Protein AF-A0A7V9SBV3-F1 (afdb_monomer_lite)

Secondary structure (DSSP, 8-state):
--HHHHHHHHHHHHHHHHHHHHHHHHHHHHHSPP-EEEEESSHHHHHHHHHHHH-GGGGGTEEEEETTS--TT----SEEEEE-TT--SHHHHHHHHHHHHSTT--EEEE-S--TT-HHHHHHHHHHHHHHTGGGHHHHHHH-GGGHHHHHHHH-

Foldseek 3Di:
DPPPPVVVVVVVVVVVVVVVVVVVLLVVLLVDAAAEEFEEQDQVQSVLLQCLQFNPLCPPRYDTYYLPDQPQPVADHQAYEYEDQVPPVSQVVVVVNVCVRYPQHHYHYDYNDGSPPSVVSLVSLLSSCVSRVSNLSNSVVSGVSSVVSSVVSVD

Structure (mmCIF, N/CA/C/O backbone):
data_AF-A0A7V9SBV3-F1
#
_entry.id   AF-A0A7V9SBV3-F1
#
loop_
_atom_site.group_PDB
_atom_site.id
_atom_site.type_symbol
_atom_site.label_atom_id
_atom_site.label_alt_id
_atom_site.label_comp_id
_atom_site.label_asym_id
_atom_site.label_entity_id
_atom_site.label_seq_id
_atom_site.pdbx_PDB_ins_code
_atom_site.Cartn_x
_atom_site.Cartn_y
_atom_site.Cartn_z
_atom_site.occupancy
_atom_site.B_iso_or_equiv
_atom_site.auth_seq_id
_atom_site.auth_comp_id
_atom_site.auth_asym_id
_atom_site.auth_atom_id
_atom_site.pdbx_PDB_model_num
ATOM 1 N N . MET A 1 1 ? -35.525 30.418 34.464 1.00 44.09 1 MET A N 1
ATOM 2 C CA . MET A 1 1 ? -34.256 30.472 33.700 1.00 44.09 1 MET A CA 1
ATOM 3 C C . MET A 1 1 ? -33.417 29.205 33.967 1.00 44.09 1 MET A C 1
ATOM 5 O O . MET A 1 1 ? -32.337 29.313 34.519 1.00 44.09 1 MET A O 1
ATOM 9 N N . VAL A 1 2 ? -33.913 27.992 33.640 1.00 49.97 2 VAL A N 1
ATOM 10 C CA . VAL A 1 2 ? -33.244 26.705 34.013 1.00 49.97 2 VAL A CA 1
ATOM 11 C C . VAL A 1 2 ? -33.195 25.663 32.869 1.00 49.97 2 VAL A C 1
ATOM 13 O O . VAL A 1 2 ? -32.432 24.707 32.929 1.00 49.97 2 VAL A O 1
ATOM 16 N N . GLN A 1 3 ? -33.902 25.862 31.751 1.00 50.84 3 GLN A N 1
ATOM 17 C CA . GLN A 1 3 ? -33.968 24.860 30.666 1.00 50.84 3 GLN A CA 1
ATOM 18 C C . GLN A 1 3 ? -32.735 24.784 29.742 1.00 50.84 3 GLN A C 1
ATOM 20 O O . GLN A 1 3 ? -32.615 23.834 28.977 1.00 50.84 3 GLN A O 1
ATOM 25 N N . ARG A 1 4 ? -31.784 25.729 29.806 1.00 50.81 4 ARG A N 1
ATOM 26 C CA . ARG A 1 4 ? -30.603 25.723 28.914 1.00 50.81 4 ARG A CA 1
ATOM 27 C C . ARG A 1 4 ? -29.451 24.815 29.374 1.00 50.81 4 ARG A C 1
ATOM 29 O O . ARG A 1 4 ? -28.620 24.457 28.550 1.00 50.81 4 ARG A O 1
ATOM 36 N N . LEU A 1 5 ? -29.404 24.407 30.646 1.00 53.41 5 LEU A N 1
ATOM 37 C CA . LEU A 1 5 ? -28.300 23.600 31.198 1.00 53.41 5 LEU A CA 1
ATOM 38 C C . LEU A 1 5 ? -28.455 22.086 30.953 1.00 53.41 5 LEU A C 1
ATOM 40 O O . LEU A 1 5 ? -27.455 21.397 30.768 1.00 53.41 5 LEU A O 1
ATOM 44 N N . GLY A 1 6 ? -29.687 21.567 30.880 1.00 52.22 6 GLY A N 1
ATOM 45 C CA . GLY A 1 6 ? -29.938 20.134 30.652 1.00 52.22 6 GLY A CA 1
ATOM 46 C C . GLY A 1 6 ? -29.612 19.663 29.229 1.00 52.22 6 GLY A C 1
ATOM 47 O O . GLY A 1 6 ? -29.063 18.579 29.047 1.00 52.22 6 GLY A O 1
ATOM 48 N N . ALA A 1 7 ? -29.874 20.503 28.222 1.00 57.75 7 ALA A N 1
ATOM 49 C CA . ALA A 1 7 ? -29.637 20.165 26.815 1.00 57.75 7 ALA A CA 1
ATOM 50 C C . ALA A 1 7 ? -28.140 20.036 26.474 1.00 57.75 7 ALA A C 1
ATOM 52 O O . ALA A 1 7 ? -27.749 19.143 25.727 1.00 57.75 7 ALA A O 1
ATOM 53 N N . VAL A 1 8 ? -27.287 20.881 27.066 1.00 60.75 8 VAL A N 1
ATOM 54 C CA . VAL A 1 8 ? -25.830 20.847 26.841 1.00 60.75 8 VAL A CA 1
ATOM 55 C C . VAL A 1 8 ? -25.201 19.599 27.464 1.00 60.75 8 VAL A C 1
ATOM 57 O O . VAL A 1 8 ? -24.284 19.018 26.886 1.00 60.75 8 VAL A O 1
ATOM 60 N N . ASN A 1 9 ? -25.709 19.156 28.618 1.00 58.72 9 ASN A N 1
ATOM 61 C CA . ASN A 1 9 ? -25.210 17.946 29.266 1.00 58.72 9 ASN A CA 1
ATOM 62 C C . ASN A 1 9 ? -25.652 16.685 28.508 1.00 58.72 9 ASN A C 1
ATOM 64 O O . ASN A 1 9 ? -24.824 15.823 28.241 1.00 58.72 9 ASN A O 1
ATOM 68 N N . ALA A 1 10 ? -26.908 16.628 28.048 1.00 62.47 10 ALA A N 1
ATOM 69 C CA . ALA A 1 10 ? -27.399 15.534 27.208 1.00 62.47 10 ALA A CA 1
ATOM 70 C C . ALA A 1 10 ? -26.648 15.435 25.865 1.00 62.47 10 ALA A C 1
ATOM 72 O O . ALA A 1 10 ? -26.268 14.339 25.458 1.00 62.47 10 ALA A O 1
ATOM 73 N N . MET A 1 11 ? -26.355 16.566 25.209 1.00 59.28 11 MET A N 1
ATOM 74 C CA . MET A 1 11 ? -25.532 16.592 23.991 1.00 59.28 11 MET A CA 1
ATOM 75 C C . MET A 1 11 ? -24.093 16.132 24.244 1.00 59.28 11 MET A C 1
ATOM 77 O O . MET A 1 11 ? -23.529 15.419 23.417 1.00 59.28 11 MET A O 1
ATOM 81 N N . ARG A 1 12 ? -23.494 16.501 25.385 1.00 61.38 12 ARG A N 1
ATOM 82 C CA . ARG A 1 12 ? -22.154 16.036 25.772 1.00 61.38 12 ARG A CA 1
ATOM 83 C C . ARG A 1 12 ? -22.138 14.530 26.029 1.00 61.38 12 ARG A C 1
ATOM 85 O O . ARG A 1 12 ? -21.209 13.867 25.583 1.00 61.38 12 ARG A O 1
ATOM 92 N N . THR A 1 13 ? -23.158 13.995 26.697 1.00 66.06 13 THR A N 1
ATOM 93 C CA . THR A 1 13 ? -23.301 12.553 26.935 1.00 66.06 13 THR A CA 1
ATOM 94 C C . THR A 1 13 ? -23.531 11.797 25.630 1.00 66.06 13 THR A C 1
ATOM 96 O O . THR A 1 13 ? -22.851 10.809 25.394 1.00 66.06 13 THR A O 1
ATOM 99 N N . MET A 1 14 ? -24.395 12.284 24.733 1.00 56.91 14 MET A N 1
ATOM 100 C CA . MET A 1 14 ? -24.574 11.674 23.408 1.00 56.91 14 MET A CA 1
ATOM 101 C C . MET A 1 14 ? -23.287 11.711 22.576 1.00 56.91 14 MET A C 1
ATOM 103 O O . MET A 1 14 ? -22.923 10.702 21.991 1.00 56.91 14 MET A O 1
ATOM 107 N N . MET A 1 15 ? -22.556 12.831 22.559 1.00 54.94 15 MET A N 1
ATOM 108 C CA . MET A 1 15 ? -21.244 12.917 21.900 1.00 54.94 15 MET A CA 1
ATOM 109 C C . MET A 1 15 ? -20.208 11.973 22.521 1.00 54.94 15 MET A C 1
ATOM 111 O O . MET A 1 15 ? -19.387 11.421 21.795 1.00 54.94 15 MET A O 1
ATOM 115 N N . ALA A 1 16 ? -20.225 11.793 23.844 1.00 58.00 16 ALA A N 1
ATOM 116 C CA . ALA A 1 16 ? -19.340 10.859 24.531 1.00 58.00 16 ALA A CA 1
ATOM 117 C C . ALA A 1 16 ? -19.665 9.406 24.160 1.00 58.00 16 ALA A C 1
ATOM 119 O O . ALA A 1 16 ? -18.755 8.681 23.786 1.00 58.00 16 ALA A O 1
ATOM 120 N N . VAL A 1 17 ? -20.948 9.029 24.160 1.00 55.72 17 VAL A N 1
ATOM 121 C CA . VAL A 1 17 ? -21.411 7.695 23.742 1.00 55.72 17 VAL A CA 1
ATOM 122 C C . VAL A 1 17 ? -21.103 7.443 22.263 1.00 55.72 17 VAL A C 1
ATOM 124 O O . VAL A 1 17 ? -20.575 6.393 21.926 1.00 55.72 17 VAL A O 1
ATOM 127 N N . LEU A 1 18 ? -21.346 8.414 21.374 1.00 57.22 18 LEU A N 1
ATOM 128 C CA . LEU A 1 18 ? -20.994 8.298 19.952 1.00 57.22 18 LEU A CA 1
ATOM 129 C C . LEU A 1 18 ? -19.481 8.136 19.744 1.00 57.22 18 LEU A C 1
ATOM 131 O O . LEU A 1 18 ? -19.065 7.357 18.892 1.00 57.22 18 LEU A O 1
ATOM 135 N N . ARG A 1 19 ? -18.653 8.842 20.527 1.00 58.41 19 ARG A N 1
ATOM 136 C CA . ARG A 1 19 ? -17.195 8.648 20.507 1.00 58.41 19 ARG A CA 1
ATOM 137 C C . ARG A 1 19 ? -16.795 7.278 21.039 1.00 58.41 19 ARG A C 1
ATOM 139 O O . ARG A 1 19 ? -15.932 6.651 20.445 1.00 58.41 19 ARG A O 1
ATOM 146 N N . GLU A 1 20 ? -17.391 6.824 22.133 1.00 52.38 20 GLU A N 1
ATOM 147 C CA . GLU A 1 20 ? -17.087 5.533 22.753 1.00 52.38 20 GLU A CA 1
ATOM 148 C C . GLU A 1 20 ? -17.419 4.362 21.821 1.00 52.38 20 GLU A C 1
ATOM 150 O O . GLU A 1 20 ? -16.543 3.539 21.577 1.00 52.38 20 GLU A O 1
ATOM 155 N N . VAL A 1 21 ? -18.601 4.372 21.192 1.00 59.78 21 VAL A N 1
ATOM 156 C CA . VAL A 1 21 ? -18.985 3.383 20.167 1.00 59.78 21 VAL A CA 1
ATOM 157 C C . VAL A 1 21 ? -18.020 3.438 18.977 1.00 59.78 21 VAL A C 1
ATOM 159 O O . VAL A 1 21 ? -17.479 2.413 18.581 1.00 59.78 21 VAL A O 1
ATOM 162 N N . SER A 1 22 ? -17.680 4.638 18.482 1.00 61.44 22 SER A N 1
ATOM 163 C CA . SER A 1 22 ? -16.702 4.768 17.388 1.00 61.44 22 SER A CA 1
ATOM 164 C C . SER A 1 22 ? -15.302 4.254 17.751 1.00 61.44 22 SER A C 1
ATOM 166 O O . SER A 1 22 ? -14.581 3.763 16.890 1.00 61.44 22 SER A O 1
ATOM 168 N N . LEU A 1 23 ? -14.894 4.354 19.022 1.00 67.00 23 LEU A N 1
ATOM 169 C CA . LEU A 1 23 ? -13.602 3.858 19.498 1.00 67.00 23 LEU A CA 1
ATOM 170 C C . LEU A 1 23 ? -13.588 2.335 19.639 1.00 67.00 23 LEU A C 1
ATOM 172 O O . LEU A 1 23 ? -12.532 1.729 19.460 1.00 67.00 23 LEU A O 1
ATOM 176 N N . GLU A 1 24 ? -14.727 1.733 19.973 1.00 71.06 24 GLU A N 1
ATOM 177 C CA . GLU A 1 24 ? -14.896 0.284 20.025 1.00 71.06 24 GLU A CA 1
ATOM 178 C C . GLU A 1 24 ? -14.838 -0.313 18.614 1.00 71.06 24 GLU A C 1
ATOM 180 O O . GLU A 1 24 ? -14.001 -1.182 18.373 1.00 71.06 24 GLU A O 1
ATOM 185 N N . ASP A 1 25 ? -15.560 0.274 17.655 1.00 67.25 25 ASP A N 1
ATOM 186 C CA . ASP A 1 25 ? -15.507 -0.116 16.2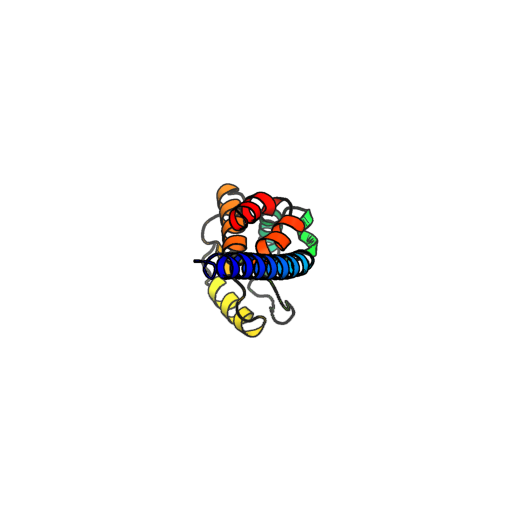38 1.00 67.25 25 ASP A CA 1
ATOM 187 C C . ASP A 1 25 ? -14.083 0.024 15.660 1.00 67.25 25 ASP A C 1
ATOM 189 O O . ASP A 1 25 ? -13.544 -0.897 15.042 1.00 67.25 25 ASP A O 1
ATOM 193 N N . ILE A 1 26 ? -13.406 1.152 15.928 1.00 69.56 26 ILE A N 1
ATOM 194 C CA . ILE A 1 26 ? -12.004 1.363 15.524 1.00 69.56 26 ILE A CA 1
ATOM 195 C C . ILE A 1 26 ? -11.082 0.319 16.169 1.00 69.56 26 ILE A C 1
ATOM 197 O O . ILE A 1 26 ? -10.120 -0.137 15.545 1.00 69.56 26 ILE A O 1
ATOM 201 N N . ARG A 1 27 ? -11.335 -0.062 17.427 1.00 72.81 27 ARG A N 1
ATOM 202 C CA . ARG A 1 27 ? -10.536 -1.066 18.138 1.00 72.81 27 ARG A CA 1
ATOM 203 C C . ARG A 1 27 ? -10.757 -2.464 17.567 1.00 72.81 27 ARG A C 1
ATOM 205 O O . ARG A 1 27 ? -9.790 -3.226 17.512 1.00 72.81 27 ARG A O 1
ATOM 212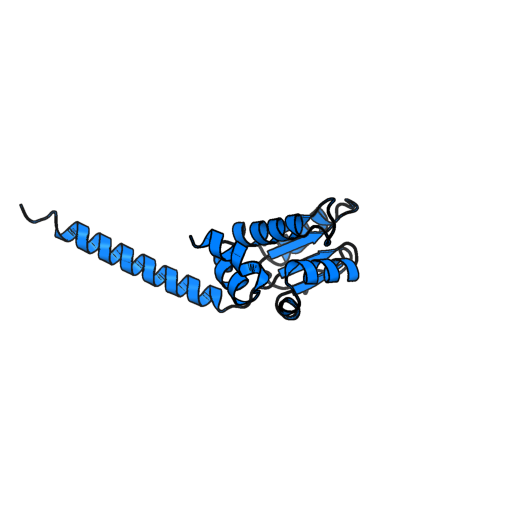 N N . GLU A 1 28 ? -11.975 -2.821 17.182 1.00 79.06 28 GLU A N 1
ATOM 213 C CA . GLU A 1 28 ? -12.269 -4.100 16.531 1.00 79.06 28 GLU A CA 1
ATOM 214 C C . GLU A 1 28 ? -11.584 -4.185 15.165 1.00 79.06 28 GLU A C 1
ATOM 216 O O . GLU A 1 28 ? -10.819 -5.119 14.913 1.00 79.06 28 GLU A O 1
ATOM 221 N N . GLU A 1 29 ? -11.725 -3.153 14.332 1.00 75.00 29 GLU A N 1
ATOM 222 C CA . GLU A 1 29 ? -11.046 -3.070 13.037 1.00 75.00 29 GLU A CA 1
ATOM 223 C C . GLU A 1 29 ? -9.515 -3.133 13.194 1.00 75.00 29 GLU A C 1
ATOM 225 O O . GLU A 1 29 ? -8.838 -3.890 12.491 1.00 75.00 29 GLU A O 1
ATOM 230 N N . ALA A 1 30 ? -8.943 -2.436 14.180 1.00 79.19 30 ALA A N 1
ATOM 231 C CA . ALA A 1 30 ? -7.505 -2.470 14.465 1.00 79.19 30 ALA A CA 1
ATOM 232 C C . ALA A 1 30 ? -6.964 -3.869 14.830 1.00 79.19 30 ALA A C 1
ATOM 234 O O . ALA A 1 30 ? -5.759 -4.129 14.699 1.00 79.19 30 ALA A O 1
ATOM 235 N N . GLN A 1 31 ? -7.818 -4.773 15.318 1.00 83.81 31 GLN A N 1
ATOM 236 C CA . GLN A 1 31 ? -7.414 -6.136 15.665 1.00 83.81 31 GLN A CA 1
ATOM 237 C C . GLN A 1 31 ? -7.280 -7.039 14.440 1.00 83.81 31 GLN A C 1
ATOM 239 O O . GLN A 1 31 ? -6.433 -7.939 14.453 1.00 83.81 31 GLN A O 1
ATOM 244 N N . ILE A 1 32 ? -8.044 -6.768 13.381 1.00 87.00 32 ILE A N 1
ATOM 245 C CA . ILE A 1 32 ? -8.015 -7.540 12.139 1.00 87.00 32 ILE A CA 1
ATOM 246 C C . ILE A 1 32 ? -6.750 -7.194 11.352 1.00 87.00 32 ILE A C 1
ATOM 248 O O . ILE A 1 32 ? -6.575 -6.062 10.898 1.00 87.00 32 ILE A O 1
ATOM 252 N N . THR A 1 33 ? -5.883 -8.187 11.146 1.00 89.88 33 THR A N 1
ATOM 253 C CA . THR A 1 33 ? -4.645 -8.037 10.370 1.00 89.88 33 THR A CA 1
ATOM 254 C C . THR A 1 33 ? -4.943 -7.528 8.956 1.00 89.88 33 THR A C 1
ATOM 256 O O . THR A 1 33 ? -5.720 -8.167 8.242 1.00 89.88 33 THR A O 1
ATOM 259 N N . PRO A 1 34 ? -4.335 -6.408 8.526 1.00 92.06 34 PRO A N 1
ATOM 260 C CA . PRO A 1 34 ? -4.568 -5.875 7.198 1.00 92.06 34 PRO A CA 1
ATOM 261 C C . PRO A 1 34 ? -3.906 -6.743 6.125 1.00 92.06 34 PRO A C 1
ATOM 263 O O . PRO A 1 34 ? -2.822 -7.294 6.332 1.00 92.06 34 PRO A O 1
ATOM 266 N N . ARG A 1 35 ? -4.551 -6.832 4.963 1.00 92.50 35 ARG A N 1
ATOM 267 C CA . ARG A 1 35 ? -4.073 -7.543 3.776 1.00 92.50 35 ARG A CA 1
ATOM 268 C C . ARG A 1 35 ? -3.731 -6.546 2.673 1.00 92.50 35 ARG A C 1
ATOM 270 O O . ARG A 1 35 ? -4.604 -5.855 2.153 1.00 92.50 35 ARG A O 1
ATOM 277 N N . LEU A 1 36 ? -2.461 -6.497 2.297 1.00 93.81 36 LEU A N 1
ATOM 278 C CA . LEU A 1 36 ? -1.902 -5.634 1.267 1.00 93.81 36 LEU A CA 1
ATOM 279 C C . LEU A 1 36 ? -1.565 -6.464 0.027 1.00 93.81 36 LEU A C 1
ATOM 281 O O . LEU A 1 36 ? -0.672 -7.308 0.062 1.00 93.81 36 LEU A O 1
ATOM 285 N N . LEU A 1 37 ? -2.251 -6.219 -1.083 1.00 94.06 37 LEU A N 1
ATOM 286 C CA . LEU A 1 37 ? -1.851 -6.778 -2.369 1.00 94.06 37 LEU A CA 1
ATOM 287 C C . LEU A 1 37 ? -0.723 -5.938 -2.966 1.00 94.06 37 LEU A C 1
ATOM 289 O O . LEU A 1 37 ? -0.829 -4.716 -3.051 1.00 94.06 37 LEU A O 1
ATOM 293 N N . ILE A 1 38 ? 0.330 -6.596 -3.429 1.00 94.56 38 ILE A N 1
ATOM 294 C CA . ILE A 1 38 ? 1.457 -5.956 -4.098 1.00 94.56 38 ILE A CA 1
ATOM 295 C C . ILE A 1 38 ? 1.658 -6.639 -5.434 1.00 94.56 38 ILE A C 1
ATOM 297 O O . ILE A 1 38 ? 1.887 -7.847 -5.500 1.00 94.56 38 ILE A O 1
ATOM 301 N N . VAL A 1 39 ? 1.560 -5.845 -6.492 1.00 93.62 39 VAL A N 1
ATOM 302 C CA . VAL A 1 39 ? 1.698 -6.307 -7.865 1.00 93.62 39 VAL A CA 1
ATOM 303 C C . VAL A 1 39 ? 2.898 -5.629 -8.502 1.00 93.62 39 VAL A C 1
ATOM 305 O O . VAL A 1 39 ? 2.993 -4.405 -8.491 1.00 93.62 39 VAL A O 1
ATOM 308 N N . GLY A 1 40 ? 3.813 -6.419 -9.047 1.00 92.25 40 GLY A N 1
ATOM 309 C CA . GLY A 1 40 ? 4.949 -5.939 -9.837 1.00 92.25 40 GLY A CA 1
ATOM 310 C C . GLY A 1 40 ? 4.983 -6.631 -11.192 1.00 92.25 40 GLY A C 1
ATOM 311 O O . GLY A 1 40 ? 4.342 -7.667 -11.355 1.00 92.25 40 GLY A O 1
ATOM 312 N N . SER A 1 41 ? 5.738 -6.104 -12.160 1.00 89.12 41 SER A N 1
ATOM 313 C CA . SER A 1 41 ? 5.830 -6.713 -13.500 1.00 89.12 41 SER A CA 1
ATOM 314 C C . SER A 1 41 ? 6.307 -8.168 -13.457 1.00 89.12 41 SER A C 1
ATOM 316 O O . SER A 1 41 ? 5.938 -8.959 -14.316 1.00 89.12 41 SER A O 1
ATOM 318 N N . THR A 1 42 ? 7.083 -8.532 -12.433 1.00 90.56 42 THR A N 1
ATOM 319 C CA . THR A 1 42 ? 7.453 -9.914 -12.112 1.00 90.56 42 THR A CA 1
ATOM 320 C C . THR A 1 42 ? 7.228 -10.207 -10.630 1.00 90.56 42 THR A C 1
ATOM 322 O O . THR A 1 42 ? 7.151 -9.293 -9.802 1.00 90.56 42 THR A O 1
ATOM 325 N N . GLN A 1 43 ? 7.197 -11.491 -10.269 1.00 91.94 43 GLN A N 1
ATOM 326 C CA . GLN A 1 43 ? 7.063 -11.920 -8.874 1.00 91.94 43 GLN A CA 1
ATOM 327 C C . GLN A 1 43 ? 8.212 -11.396 -7.995 1.00 91.94 43 GLN A C 1
ATOM 329 O O . GLN A 1 43 ? 7.995 -10.970 -6.862 1.00 91.94 43 GLN A O 1
ATOM 334 N N . GLU A 1 44 ? 9.432 -11.352 -8.535 1.00 92.38 44 GLU A N 1
ATOM 335 C CA . GLU A 1 44 ? 10.597 -10.819 -7.827 1.00 92.38 44 GLU A CA 1
ATOM 336 C C . GLU A 1 44 ? 10.485 -9.307 -7.591 1.00 92.38 44 GLU A C 1
ATOM 338 O O . GLU A 1 44 ? 10.805 -8.819 -6.507 1.00 92.38 44 GLU A O 1
ATOM 343 N N . GLN A 1 45 ? 9.969 -8.551 -8.565 1.00 91.25 45 GLN A N 1
ATOM 344 C CA . GLN A 1 45 ? 9.697 -7.127 -8.376 1.00 91.25 45 GLN A CA 1
ATOM 345 C C . GLN A 1 45 ? 8.615 -6.890 -7.319 1.00 91.25 45 GLN A C 1
ATOM 347 O O . GLN A 1 45 ? 8.791 -6.028 -6.456 1.00 91.25 45 GLN A O 1
ATOM 352 N N . ALA A 1 46 ? 7.533 -7.675 -7.343 1.00 93.56 46 ALA A N 1
ATOM 353 C CA . ALA A 1 46 ? 6.490 -7.615 -6.322 1.00 93.56 46 ALA A CA 1
ATOM 354 C C . ALA A 1 46 ? 7.065 -7.890 -4.924 1.00 93.56 46 ALA A C 1
ATOM 356 O O . ALA A 1 46 ? 6.776 -7.155 -3.982 1.00 93.56 46 ALA A O 1
ATOM 357 N N . ARG A 1 47 ? 7.946 -8.891 -4.798 1.00 93.94 47 ARG A N 1
ATOM 358 C CA . ARG A 1 47 ? 8.633 -9.234 -3.545 1.00 93.94 47 ARG A CA 1
ATOM 359 C C . ARG A 1 47 ? 9.543 -8.117 -3.049 1.00 93.94 47 ARG A C 1
ATOM 361 O O . ARG A 1 47 ? 9.473 -7.764 -1.875 1.00 93.94 47 ARG A O 1
ATOM 368 N N . ARG A 1 48 ? 10.369 -7.537 -3.925 1.00 93.00 48 ARG A N 1
ATOM 369 C CA . ARG A 1 48 ? 11.249 -6.410 -3.573 1.00 93.00 48 ARG A CA 1
ATOM 370 C C . ARG A 1 48 ? 10.456 -5.192 -3.120 1.00 93.00 48 ARG A C 1
ATOM 372 O O . ARG A 1 48 ? 10.809 -4.587 -2.112 1.00 93.00 48 ARG A O 1
ATOM 379 N N . LEU A 1 49 ? 9.376 -4.858 -3.828 1.00 93.19 49 LEU A N 1
ATOM 380 C CA . LEU A 1 49 ? 8.493 -3.775 -3.412 1.00 93.19 49 LEU A CA 1
ATOM 381 C C . LEU A 1 49 ? 7.804 -4.096 -2.084 1.00 93.19 49 LEU A C 1
ATOM 383 O O . LEU A 1 49 ? 7.708 -3.219 -1.232 1.00 93.19 49 LEU A O 1
ATOM 387 N N . GLY A 1 50 ? 7.356 -5.337 -1.893 1.00 94.19 50 GLY A N 1
ATOM 388 C CA . GLY A 1 50 ? 6.763 -5.781 -0.639 1.00 94.19 50 GLY A CA 1
ATOM 389 C C . GLY A 1 50 ? 7.688 -5.581 0.536 1.00 94.19 50 GLY A C 1
ATOM 390 O O . GLY A 1 50 ? 7.336 -4.852 1.456 1.00 94.19 50 GLY A O 1
ATOM 391 N N . LEU A 1 51 ? 8.907 -6.103 0.443 1.00 94.56 51 LEU A N 1
ATOM 392 C CA . LEU A 1 51 ? 9.913 -5.919 1.478 1.00 94.56 51 LEU A CA 1
ATOM 393 C C . LEU A 1 51 ? 10.195 -4.433 1.748 1.00 94.56 51 LEU A C 1
ATOM 395 O O . LEU A 1 51 ? 10.215 -4.011 2.902 1.00 94.56 51 LEU A O 1
ATOM 399 N N . ALA A 1 52 ? 10.348 -3.624 0.696 1.00 93.94 52 ALA A N 1
ATOM 400 C CA . ALA A 1 52 ? 10.570 -2.189 0.844 1.00 93.94 52 ALA A CA 1
ATOM 401 C C . ALA A 1 52 ? 9.389 -1.490 1.540 1.00 93.94 52 ALA A C 1
ATOM 403 O O . ALA A 1 52 ? 9.594 -0.638 2.403 1.00 93.94 52 ALA A O 1
ATOM 404 N N . LEU A 1 53 ? 8.145 -1.850 1.215 1.00 93.81 53 LEU A N 1
ATOM 405 C CA . LEU A 1 53 ? 6.955 -1.235 1.801 1.00 93.81 53 LEU A CA 1
ATOM 406 C C . LEU A 1 53 ? 6.696 -1.685 3.232 1.00 93.81 53 LEU A C 1
ATOM 408 O O . LEU A 1 53 ? 6.338 -0.848 4.057 1.00 93.81 53 LEU A O 1
ATOM 412 N N . THR A 1 54 ? 6.843 -2.970 3.531 1.00 94.69 54 THR A N 1
ATOM 413 C CA . THR A 1 54 ? 6.344 -3.549 4.782 1.00 94.69 54 THR A CA 1
ATOM 414 C C . THR A 1 54 ? 7.426 -3.920 5.781 1.00 94.69 54 THR A C 1
ATOM 416 O O . THR A 1 54 ? 7.090 -4.148 6.939 1.00 94.69 54 THR A O 1
ATOM 419 N N . GLY A 1 55 ? 8.692 -3.963 5.363 1.00 91.75 55 GLY A N 1
ATOM 420 C CA . GLY A 1 55 ? 9.751 -4.590 6.148 1.00 91.75 55 GLY A CA 1
ATOM 421 C C . GLY A 1 55 ? 9.599 -6.112 6.197 1.00 91.75 55 GLY A C 1
ATOM 422 O O . GLY A 1 55 ? 8.719 -6.686 5.540 1.00 91.75 55 GLY A O 1
ATOM 423 N N . ASP A 1 56 ? 10.456 -6.756 6.988 1.00 89.00 56 ASP A N 1
ATOM 424 C CA . ASP A 1 56 ? 10.487 -8.214 7.163 1.00 89.00 56 ASP A CA 1
ATOM 425 C C . ASP A 1 56 ? 9.202 -8.748 7.821 1.00 89.00 56 ASP A C 1
ATOM 427 O O . ASP A 1 56 ? 8.781 -9.881 7.582 1.00 89.00 56 ASP A O 1
ATOM 431 N N . GLU A 1 57 ? 8.521 -7.913 8.606 1.00 86.25 57 GLU A N 1
ATOM 432 C CA . GLU A 1 57 ? 7.297 -8.264 9.326 1.00 86.25 57 GLU A CA 1
ATOM 433 C C . GLU A 1 57 ? 6.069 -8.406 8.409 1.00 86.25 57 GLU A C 1
ATOM 435 O O . GLU A 1 57 ? 5.035 -8.937 8.820 1.00 86.25 57 GLU A O 1
ATOM 440 N N . GLY A 1 58 ? 6.158 -7.961 7.152 1.00 86.12 58 GLY A N 1
ATOM 441 C CA . GLY A 1 58 ? 5.028 -7.969 6.223 1.00 86.12 58 GLY A CA 1
ATOM 442 C C . GLY A 1 58 ? 4.720 -9.291 5.535 1.00 86.12 58 GLY A C 1
ATOM 443 O O . GLY A 1 58 ? 3.760 -9.358 4.766 1.00 86.12 58 GLY A O 1
ATOM 444 N N . ALA A 1 59 ? 5.474 -10.357 5.802 1.00 83.00 59 ALA A N 1
ATOM 445 C CA . ALA A 1 59 ? 5.275 -11.650 5.142 1.00 83.00 59 ALA A CA 1
ATOM 446 C C . ALA A 1 59 ? 3.844 -12.206 5.298 1.00 83.00 59 ALA A C 1
ATOM 448 O O . ALA A 1 59 ? 3.335 -12.872 4.401 1.00 83.00 59 ALA A O 1
ATOM 449 N N . HIS A 1 60 ? 3.173 -11.908 6.415 1.00 84.31 60 HIS A N 1
ATOM 450 C CA . HIS A 1 60 ? 1.810 -12.381 6.697 1.00 84.31 60 HIS A CA 1
ATOM 451 C C . HIS A 1 60 ? 0.710 -11.372 6.355 1.00 84.31 60 HIS A C 1
ATOM 453 O O . HIS A 1 60 ? -0.470 -11.718 6.380 1.00 84.31 60 HIS A O 1
ATOM 459 N N . THR A 1 61 ? 1.080 -10.130 6.048 1.00 89.50 61 THR A N 1
ATOM 460 C CA . THR A 1 61 ? 0.137 -9.071 5.669 1.00 89.50 61 THR A CA 1
ATOM 461 C C . THR A 1 61 ? 0.114 -8.854 4.164 1.00 89.50 61 THR A C 1
ATOM 463 O O . THR A 1 61 ? -0.817 -8.239 3.657 1.00 89.50 61 THR A O 1
ATOM 466 N N . THR A 1 62 ? 1.105 -9.362 3.429 1.00 93.06 62 THR A N 1
ATOM 467 C CA . THR A 1 62 ? 1.240 -9.133 1.991 1.00 93.06 62 THR A CA 1
ATOM 468 C C . THR A 1 62 ? 0.781 -10.324 1.159 1.00 93.06 62 THR A C 1
ATOM 470 O O . THR A 1 62 ? 1.033 -11.486 1.470 1.00 93.06 62 THR A O 1
ATOM 473 N N . VAL A 1 63 ? 0.107 -10.024 0.054 1.00 93.44 63 VAL A N 1
ATOM 474 C CA . VAL A 1 63 ? -0.130 -10.955 -1.048 1.00 93.44 63 VAL A CA 1
ATOM 475 C C . VAL A 1 63 ? 0.678 -10.434 -2.223 1.00 93.44 63 VAL A C 1
ATOM 477 O O . VAL A 1 63 ? 0.458 -9.313 -2.670 1.00 93.44 63 VAL A O 1
ATOM 480 N N . LEU A 1 64 ? 1.630 -11.223 -2.710 1.00 94.19 64 LEU A N 1
ATOM 481 C CA . LEU A 1 64 ? 2.508 -10.831 -3.811 1.00 94.19 64 LEU A CA 1
ATOM 482 C C . LEU A 1 64 ? 2.014 -11.458 -5.113 1.00 94.19 64 LEU A C 1
ATOM 484 O O . LEU A 1 64 ? 1.709 -12.655 -5.130 1.00 94.19 64 LEU A O 1
ATOM 488 N N . ARG A 1 65 ? 1.936 -10.670 -6.185 1.00 93.62 65 ARG A N 1
ATOM 489 C CA . ARG A 1 65 ? 1.572 -11.152 -7.522 1.00 93.62 65 ARG A CA 1
ATOM 490 C C . ARG A 1 65 ? 2.400 -10.499 -8.622 1.00 93.62 65 ARG A C 1
ATOM 492 O O . ARG A 1 65 ? 2.761 -9.328 -8.521 1.00 93.62 65 ARG A O 1
ATOM 499 N N . ALA A 1 66 ? 2.664 -11.244 -9.683 1.00 91.62 66 ALA A N 1
ATOM 500 C CA . ALA A 1 66 ? 3.069 -10.672 -10.958 1.00 91.62 66 ALA A CA 1
ATOM 501 C C . ALA A 1 66 ? 1.839 -10.165 -11.739 1.00 91.62 66 ALA A C 1
ATOM 503 O O . ALA A 1 66 ? 0.706 -10.567 -11.471 1.00 91.62 66 ALA A O 1
ATOM 504 N N . VAL A 1 67 ? 2.038 -9.257 -12.698 1.00 88.75 67 VAL A N 1
ATOM 505 C CA . VAL A 1 67 ? 0.938 -8.648 -13.482 1.00 88.75 67 VAL A CA 1
ATOM 506 C C . VAL A 1 67 ? 0.198 -9.632 -14.395 1.00 88.75 67 VAL A C 1
ATOM 508 O O . VAL A 1 67 ? -0.880 -9.311 -14.895 1.00 88.75 67 VAL A O 1
ATOM 511 N N . ASP A 1 68 ? 0.807 -10.777 -14.682 1.00 85.88 68 ASP A N 1
ATOM 512 C CA . ASP A 1 68 ? 0.315 -11.844 -15.552 1.00 85.88 68 ASP A CA 1
ATOM 513 C C . ASP A 1 68 ? -0.304 -13.021 -14.779 1.00 85.88 68 ASP A C 1
ATOM 515 O O . ASP A 1 68 ? -0.906 -13.905 -15.389 1.00 85.88 68 ASP A O 1
ATOM 519 N N . GLU A 1 69 ? -0.217 -13.021 -13.448 1.00 87.69 69 GLU A N 1
ATOM 520 C CA . GLU A 1 69 ? -0.852 -14.028 -12.600 1.00 87.69 69 GLU A CA 1
ATOM 521 C C . GLU A 1 69 ? -2.360 -13.771 -12.425 1.00 87.69 69 GLU A C 1
ATOM 523 O O . GLU A 1 69 ? -2.843 -12.641 -12.498 1.00 87.69 69 GLU A O 1
ATOM 528 N N . SER A 1 70 ? -3.124 -14.835 -12.145 1.00 84.50 70 SER A N 1
ATOM 529 C CA . SER A 1 70 ? -4.547 -14.699 -11.800 1.00 84.50 70 SER A CA 1
ATOM 530 C C . SER A 1 70 ? -4.730 -14.023 -10.432 1.00 84.50 70 SER A C 1
ATOM 532 O O . SER A 1 70 ? -4.037 -14.324 -9.451 1.00 84.50 70 SER A O 1
ATOM 534 N N . PHE A 1 71 ? -5.734 -13.144 -10.365 1.00 83.38 71 PHE A N 1
ATOM 535 C CA . PHE A 1 71 ? -6.143 -12.426 -9.156 1.00 83.38 71 PHE A CA 1
ATOM 536 C C . PHE A 1 71 ? -7.388 -13.024 -8.481 1.00 83.38 71 PHE A C 1
ATOM 538 O O . PHE A 1 71 ? -7.776 -12.561 -7.408 1.00 83.38 71 PHE A O 1
ATOM 545 N N . ASP A 1 72 ? -7.981 -14.079 -9.045 1.00 77.75 72 ASP A N 1
ATOM 546 C CA . ASP A 1 72 ? -9.262 -14.636 -8.580 1.00 77.75 72 ASP A CA 1
ATOM 547 C C . ASP A 1 72 ? -9.172 -15.191 -7.146 1.00 77.75 72 ASP A C 1
ATOM 549 O O . ASP A 1 72 ? -10.127 -15.135 -6.374 1.00 77.75 72 ASP A O 1
ATOM 553 N N . ALA A 1 73 ? -7.989 -15.675 -6.752 1.00 74.56 73 ALA A N 1
ATOM 554 C CA . ALA A 1 73 ? -7.725 -16.252 -5.432 1.00 74.56 73 ALA A CA 1
ATOM 555 C C . ALA A 1 73 ? -7.178 -15.250 -4.393 1.00 74.56 73 ALA A C 1
ATOM 557 O O . ALA A 1 73 ? -6.777 -15.652 -3.300 1.00 74.56 73 ALA A O 1
ATOM 558 N N . VAL A 1 74 ? -7.107 -13.950 -4.703 1.00 79.75 74 VAL A N 1
ATOM 559 C CA . VAL A 1 74 ? -6.543 -12.948 -3.774 1.00 79.75 74 VAL A CA 1
ATOM 560 C C . VAL A 1 74 ? -7.454 -12.738 -2.551 1.00 79.75 74 VAL A C 1
ATOM 562 O O . VAL A 1 74 ? -6.970 -12.504 -1.435 1.00 79.75 74 VAL A O 1
ATOM 565 N N . GLY A 1 75 ? -8.767 -12.909 -2.727 1.00 81.44 75 GLY A N 1
ATOM 566 C CA . GLY A 1 75 ? -9.774 -12.637 -1.701 1.00 81.44 75 GLY A CA 1
ATOM 567 C C . GLY A 1 75 ? -9.844 -11.149 -1.335 1.00 81.44 75 GLY A C 1
ATOM 568 O O . GLY A 1 75 ? -9.323 -10.293 -2.049 1.00 81.44 75 GLY A O 1
ATOM 569 N N . LYS A 1 76 ? -10.469 -10.832 -0.195 1.00 84.75 76 LYS A N 1
ATOM 570 C CA . LYS A 1 76 ? -10.592 -9.446 0.286 1.00 84.75 76 LYS A CA 1
ATOM 571 C C . LYS A 1 76 ? -9.225 -8.884 0.683 1.00 84.75 76 LYS A C 1
ATOM 573 O O . LYS A 1 76 ? -8.506 -9.513 1.464 1.00 84.75 76 LYS A O 1
ATOM 578 N N . VAL A 1 77 ? -8.894 -7.702 0.175 1.00 90.12 77 VAL A N 1
ATOM 579 C CA . VAL A 1 77 ? -7.682 -6.950 0.527 1.00 90.12 77 VAL A CA 1
ATOM 580 C C . VAL A 1 77 ? -8.056 -5.540 0.963 1.00 90.12 77 VAL A C 1
ATOM 582 O O . VAL A 1 77 ? -9.057 -4.995 0.505 1.00 90.12 77 VAL A O 1
ATOM 585 N N . ASP A 1 78 ? -7.258 -4.961 1.852 1.00 90.56 78 ASP A N 1
ATOM 586 C CA . ASP A 1 78 ? -7.469 -3.613 2.386 1.00 90.56 78 ASP A CA 1
ATOM 587 C C . ASP A 1 78 ? -6.815 -2.545 1.505 1.00 90.56 78 ASP A C 1
ATOM 589 O O . ASP A 1 78 ? -7.236 -1.396 1.481 1.00 90.56 78 ASP A O 1
ATOM 593 N N . ALA A 1 79 ? -5.768 -2.903 0.764 1.00 92.31 79 ALA A N 1
ATOM 594 C CA . ALA A 1 79 ? -5.114 -2.008 -0.179 1.00 92.31 79 ALA A CA 1
ATOM 595 C C . ALA A 1 79 ? -4.399 -2.800 -1.273 1.00 92.31 79 ALA A C 1
ATOM 597 O O 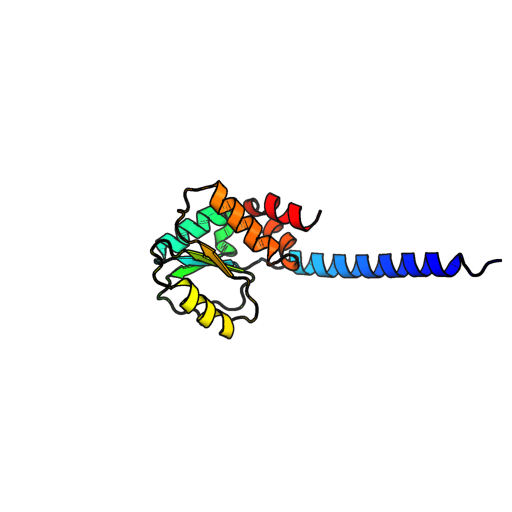. ALA A 1 79 ? -3.991 -3.945 -1.061 1.00 92.31 79 ALA A O 1
ATOM 598 N N . ALA A 1 80 ? -4.207 -2.164 -2.426 1.00 92.81 80 ALA A N 1
ATOM 599 C CA . ALA A 1 80 ? -3.402 -2.691 -3.515 1.00 92.81 80 ALA A CA 1
ATOM 600 C C . ALA A 1 80 ? -2.346 -1.672 -3.949 1.00 92.81 80 ALA A C 1
ATOM 602 O O . ALA A 1 80 ? -2.647 -0.495 -4.156 1.00 92.81 80 ALA A O 1
ATOM 603 N N . VAL A 1 81 ? -1.112 -2.132 -4.132 1.00 93.56 81 VAL A N 1
ATOM 604 C CA . VAL A 1 81 ? -0.019 -1.342 -4.699 1.00 93.56 81 VAL A CA 1
ATOM 605 C C . VAL A 1 81 ? 0.433 -1.993 -5.987 1.00 93.56 81 VAL A C 1
ATOM 607 O O . VAL A 1 81 ? 0.712 -3.189 -6.013 1.00 93.56 81 VAL A O 1
ATOM 610 N N . ILE A 1 82 ? 0.507 -1.206 -7.053 1.00 91.75 82 ILE A N 1
ATOM 611 C CA . ILE A 1 82 ? 0.939 -1.681 -8.362 1.00 91.75 82 ILE A CA 1
ATOM 612 C C . ILE A 1 82 ? 2.184 -0.919 -8.763 1.00 91.75 82 ILE A C 1
ATOM 614 O O . ILE A 1 82 ? 2.166 0.309 -8.841 1.00 91.75 82 ILE A O 1
ATOM 618 N N . TRP A 1 83 ? 3.242 -1.660 -9.046 1.00 90.94 83 TRP A N 1
ATOM 619 C CA . TRP A 1 83 ? 4.487 -1.139 -9.569 1.00 90.94 83 TRP A CA 1
ATOM 620 C C . TRP A 1 83 ? 4.622 -1.502 -11.035 1.00 90.94 83 TRP A C 1
ATOM 622 O O . TRP A 1 83 ? 4.766 -2.671 -11.383 1.00 90.94 83 TRP A O 1
ATOM 632 N N . ASP A 1 84 ? 4.562 -0.478 -11.880 1.00 85.06 84 ASP A N 1
ATOM 633 C CA . ASP A 1 84 ? 4.690 -0.604 -13.331 1.00 85.06 84 ASP A CA 1
ATOM 634 C C . ASP A 1 84 ? 5.747 0.401 -13.820 1.00 85.06 84 ASP A C 1
ATOM 636 O O . ASP A 1 84 ? 5.414 1.421 -14.432 1.00 85.06 84 ASP A O 1
ATOM 640 N N . PRO A 1 85 ? 7.036 0.183 -13.488 1.00 80.94 85 PRO A N 1
ATOM 641 C CA . PRO A 1 85 ? 8.101 1.132 -13.817 1.00 80.94 85 PRO A CA 1
ATOM 642 C C . PRO A 1 85 ? 8.273 1.310 -15.332 1.00 80.94 85 PRO A C 1
ATOM 644 O O . PRO A 1 85 ? 8.667 2.383 -15.782 1.00 80.94 85 PRO A O 1
ATOM 647 N N . GLU A 1 86 ? 7.929 0.285 -16.110 1.00 82.25 86 GLU A N 1
ATOM 648 C CA . GLU A 1 86 ? 8.006 0.261 -17.574 1.00 82.25 86 GLU A CA 1
ATOM 649 C C . GLU A 1 86 ? 6.759 0.843 -18.258 1.00 82.25 86 GLU A C 1
ATOM 651 O O . GLU A 1 86 ? 6.735 0.970 -19.480 1.00 82.25 86 GLU A O 1
ATOM 656 N N . ARG A 1 87 ? 5.734 1.240 -17.487 1.00 79.62 87 ARG A N 1
ATOM 657 C CA . ARG A 1 87 ? 4.466 1.799 -17.993 1.00 79.62 87 ARG A CA 1
ATOM 658 C C . ARG A 1 87 ? 3.787 0.896 -19.025 1.00 79.62 87 ARG A C 1
ATOM 660 O O . ARG A 1 87 ? 3.260 1.356 -20.036 1.00 79.62 87 ARG A O 1
ATOM 667 N N . THR A 1 88 ? 3.769 -0.398 -18.744 1.00 80.56 88 THR A N 1
ATOM 668 C CA . THR A 1 88 ? 3.143 -1.425 -19.588 1.00 80.56 88 THR A CA 1
ATOM 669 C C . THR A 1 88 ? 1.612 -1.352 -19.597 1.00 80.56 88 THR A C 1
ATOM 671 O O . THR A 1 88 ? 0.958 -2.051 -20.371 1.00 80.56 88 THR A O 1
ATOM 674 N N . GLY A 1 89 ? 1.015 -0.531 -18.727 1.00 78.75 89 GLY A N 1
ATOM 675 C CA . GLY A 1 89 ? -0.434 -0.441 -18.550 1.00 78.75 89 GLY A CA 1
ATOM 676 C C . GLY A 1 89 ? -0.980 -1.511 -17.602 1.00 78.75 89 GLY A C 1
ATOM 677 O O . GLY A 1 89 ? -2.197 -1.699 -17.505 1.00 78.75 89 GLY A O 1
ATOM 678 N N . ALA A 1 90 ? -0.104 -2.200 -16.865 1.00 79.00 90 ALA A N 1
ATOM 679 C CA . ALA A 1 90 ? -0.487 -3.200 -15.873 1.00 79.00 90 ALA A CA 1
ATOM 680 C C . ALA A 1 90 ? -1.404 -2.620 -14.787 1.00 79.00 90 ALA A C 1
ATOM 682 O O . ALA A 1 90 ? -2.343 -3.281 -14.343 1.00 79.00 90 ALA A O 1
ATOM 683 N N . GLY A 1 91 ? -1.199 -1.346 -14.433 1.00 79.50 91 GLY A N 1
ATOM 684 C CA . GLY A 1 91 ? -2.033 -0.614 -13.481 1.00 79.50 91 GLY A CA 1
ATOM 685 C C . GLY A 1 91 ? -3.532 -0.641 -13.798 1.00 79.50 91 GLY A C 1
ATOM 686 O O . GLY A 1 91 ? -4.351 -0.690 -12.877 1.00 79.50 91 GLY A O 1
ATOM 687 N N . THR A 1 92 ? -3.902 -0.598 -15.079 1.00 81.38 92 THR A N 1
ATOM 688 C CA . THR A 1 92 ? -5.306 -0.616 -15.518 1.00 81.38 92 THR A CA 1
ATOM 689 C C . THR A 1 92 ? -5.878 -2.027 -15.478 1.00 81.38 92 THR A C 1
ATOM 691 O O . THR A 1 92 ? -6.937 -2.220 -14.891 1.00 81.38 92 THR A O 1
ATOM 694 N N . ARG A 1 93 ? -5.140 -3.019 -15.992 1.00 80.44 93 ARG A N 1
ATOM 695 C CA . ARG A 1 93 ? -5.570 -4.430 -15.992 1.00 80.44 93 ARG A CA 1
ATOM 696 C C . ARG A 1 93 ? -5.827 -4.957 -14.581 1.00 80.44 93 ARG A C 1
ATOM 698 O O . ARG A 1 93 ? -6.862 -5.557 -14.316 1.00 80.44 93 ARG A O 1
ATOM 705 N N . VAL A 1 94 ? -4.910 -4.679 -13.655 1.00 83.94 94 VAL A N 1
ATOM 706 C CA . VAL A 1 94 ? -5.046 -5.102 -12.254 1.00 83.94 94 VAL A CA 1
ATOM 707 C C . VAL A 1 94 ? -6.207 -4.374 -11.574 1.00 83.94 94 VAL A C 1
ATOM 709 O O . VAL A 1 94 ? -6.963 -4.991 -10.830 1.00 83.94 94 VAL A O 1
ATOM 712 N N . ALA A 1 95 ? -6.394 -3.077 -11.842 1.00 82.00 95 ALA A N 1
ATOM 713 C CA . ALA A 1 95 ? -7.524 -2.328 -11.289 1.00 82.00 95 ALA A CA 1
ATOM 714 C C . ALA A 1 95 ? -8.877 -2.910 -11.733 1.00 82.00 95 ALA A C 1
ATOM 716 O O . ALA A 1 95 ? -9.797 -3.009 -10.922 1.00 82.00 95 ALA A O 1
ATOM 717 N N . GLU A 1 96 ? -8.992 -3.317 -12.999 1.00 81.56 96 GLU A N 1
ATOM 718 C CA . GLU A 1 96 ? -10.192 -3.978 -13.515 1.00 81.56 96 GLU A CA 1
ATOM 719 C C . GLU A 1 96 ? -10.416 -5.342 -12.861 1.00 81.56 96 GLU A C 1
ATOM 721 O O . GLU A 1 96 ? -11.526 -5.609 -12.405 1.00 81.56 96 GLU A O 1
ATOM 726 N N . ALA A 1 97 ? -9.372 -6.165 -12.730 1.00 80.06 97 ALA A N 1
ATOM 727 C CA . ALA A 1 97 ? -9.469 -7.468 -12.071 1.00 80.06 97 ALA A CA 1
ATOM 728 C C . ALA A 1 97 ? -9.915 -7.343 -10.600 1.00 80.06 97 ALA A C 1
ATOM 730 O O . ALA A 1 97 ? -10.807 -8.058 -10.142 1.00 80.06 97 ALA A O 1
ATOM 731 N N . LEU A 1 98 ? -9.355 -6.378 -9.863 1.00 80.44 98 LEU A N 1
ATOM 732 C CA . LEU A 1 98 ? -9.688 -6.165 -8.452 1.00 80.44 98 LEU A CA 1
ATOM 733 C C . LEU A 1 98 ? -11.094 -5.620 -8.232 1.00 80.44 98 LEU A C 1
ATOM 735 O O . LEU A 1 98 ? -11.688 -5.904 -7.193 1.00 80.44 98 LEU A O 1
ATOM 739 N N . ARG A 1 99 ? -11.655 -4.892 -9.204 1.00 76.69 99 ARG A N 1
ATOM 740 C CA . ARG A 1 99 ? -13.025 -4.371 -9.116 1.00 76.69 99 ARG A CA 1
ATOM 741 C C . ARG A 1 99 ? -14.053 -5.483 -8.886 1.00 76.69 99 ARG A C 1
ATOM 743 O O . ARG A 1 99 ? -15.051 -5.238 -8.212 1.00 76.69 99 ARG A O 1
ATOM 750 N N . PHE A 1 100 ? -13.812 -6.675 -9.432 1.00 69.50 100 PHE A N 1
ATOM 751 C CA . PHE A 1 100 ? -14.694 -7.834 -9.277 1.00 69.50 100 PHE A CA 1
ATOM 752 C C . PHE A 1 100 ? -14.394 -8.649 -8.014 1.00 69.50 100 PHE A C 1
ATOM 754 O O . PHE A 1 100 ? -15.315 -9.209 -7.425 1.00 69.50 100 PHE A O 1
ATOM 761 N N . ALA A 1 101 ? -13.131 -8.693 -7.580 1.00 66.44 101 ALA A N 1
ATOM 762 C CA . ALA A 1 101 ? -12.707 -9.476 -6.420 1.00 66.44 101 ALA A CA 1
ATOM 763 C C . ALA A 1 101 ? -12.997 -8.785 -5.075 1.00 66.44 101 ALA A C 1
ATOM 765 O O . ALA A 1 101 ? -13.255 -9.458 -4.077 1.00 66.44 101 ALA A O 1
ATOM 766 N N . SER A 1 102 ? -12.945 -7.450 -5.026 1.00 63.56 102 SER A N 1
ATOM 767 C CA . SER A 1 102 ? -13.212 -6.681 -3.810 1.00 63.56 102 SER A CA 1
ATOM 768 C C . SER A 1 102 ? -13.659 -5.255 -4.166 1.00 63.56 102 SER A C 1
ATOM 770 O O . SER A 1 102 ? -12.849 -4.457 -4.647 1.00 63.56 102 SER A O 1
ATOM 772 N N . PRO A 1 103 ? -14.935 -4.888 -3.948 1.00 61.69 103 PRO A N 1
ATOM 773 C CA . PRO A 1 103 ? -15.384 -3.529 -4.211 1.00 61.69 103 PRO A CA 1
ATOM 774 C C . PRO A 1 103 ? -14.634 -2.539 -3.302 1.00 61.69 103 PRO A C 1
ATOM 776 O O . PRO A 1 103 ? -14.513 -2.760 -2.103 1.00 61.69 103 PRO A O 1
ATOM 779 N N . GLN A 1 104 ? -14.141 -1.444 -3.894 1.00 70.69 104 GLN A N 1
ATOM 780 C CA . GLN A 1 104 ? -13.515 -0.293 -3.217 1.00 70.69 104 GLN A CA 1
ATOM 781 C C . GLN A 1 104 ? -12.123 -0.500 -2.592 1.00 70.69 104 GLN A C 1
ATOM 783 O O . GLN A 1 104 ? -11.776 0.213 -1.659 1.00 70.69 104 GLN A O 1
ATOM 788 N N . VAL A 1 105 ? -11.277 -1.388 -3.123 1.00 81.25 105 VAL A N 1
ATOM 789 C CA . VAL A 1 105 ? -9.868 -1.465 -2.681 1.00 81.25 105 VAL A CA 1
ATOM 790 C C . VAL A 1 105 ? -9.103 -0.211 -3.113 1.00 81.25 105 VAL A C 1
ATOM 792 O O . VAL A 1 105 ? -8.992 0.043 -4.320 1.00 81.25 105 VAL A O 1
ATOM 795 N N . PRO A 1 106 ? -8.505 0.561 -2.189 1.00 85.94 106 PRO A N 1
ATOM 796 C CA . PRO A 1 106 ? -7.654 1.667 -2.580 1.00 85.94 106 PRO A CA 1
ATOM 797 C C . PRO A 1 106 ? -6.411 1.179 -3.303 1.00 85.94 106 PRO A C 1
ATOM 799 O O . PRO A 1 106 ? -5.641 0.358 -2.802 1.00 85.94 106 PRO A O 1
ATOM 802 N N . LEU A 1 107 ? -6.229 1.723 -4.500 1.00 87.38 107 LEU A N 1
ATOM 803 C CA . LEU A 1 107 ? -5.185 1.324 -5.422 1.00 87.38 107 LEU A CA 1
ATOM 804 C C . LEU A 1 107 ? -4.156 2.445 -5.549 1.00 87.38 107 LEU A C 1
ATOM 806 O O . LEU A 1 107 ? -4.486 3.564 -5.951 1.00 87.38 107 LEU A O 1
ATOM 810 N N . VAL A 1 108 ? -2.908 2.148 -5.200 1.00 88.44 108 VAL A N 1
ATOM 811 C CA . VAL A 1 108 ? -1.768 3.062 -5.320 1.00 88.44 108 VAL A CA 1
ATOM 812 C C . VAL A 1 108 ? -0.890 2.587 -6.471 1.00 88.44 108 VAL A C 1
ATOM 814 O O . VAL A 1 108 ? -0.408 1.458 -6.469 1.00 88.44 108 VAL A O 1
ATOM 817 N N . ARG A 1 109 ? -0.698 3.443 -7.478 1.00 87.12 109 ARG A N 1
ATOM 818 C CA . ARG A 1 109 ? 0.174 3.156 -8.623 1.00 87.12 109 ARG A CA 1
ATOM 819 C C . ARG A 1 109 ? 1.517 3.832 -8.422 1.00 87.12 109 ARG A C 1
ATOM 821 O O . ARG A 1 109 ? 1.570 5.016 -8.095 1.00 87.12 109 ARG A O 1
ATOM 828 N N . ILE A 1 110 ? 2.578 3.074 -8.643 1.00 85.00 110 ILE A N 1
ATOM 829 C CA . ILE A 1 110 ? 3.954 3.539 -8.629 1.00 85.00 110 ILE A CA 1
ATOM 830 C C . ILE A 1 110 ? 4.459 3.502 -10.064 1.00 85.00 110 ILE A C 1
ATOM 832 O O . ILE A 1 110 ? 4.663 2.430 -10.638 1.00 85.00 110 ILE A O 1
ATOM 836 N N . GLU A 1 111 ? 4.670 4.688 -10.624 1.00 78.00 111 GLU A N 1
ATOM 837 C CA . GLU A 1 111 ? 5.228 4.875 -11.957 1.00 78.00 111 GLU A CA 1
ATOM 838 C C . GLU A 1 111 ? 6.583 5.581 -11.836 1.00 78.00 111 GLU A C 1
ATOM 840 O O . GLU A 1 111 ? 6.695 6.640 -11.219 1.00 78.00 111 GLU A O 1
ATOM 845 N N . GLY A 1 112 ? 7.622 5.008 -12.445 1.00 74.19 112 GLY A N 1
ATOM 846 C CA . GLY A 1 112 ? 8.883 5.711 -12.699 1.00 74.19 112 GLY A CA 1
ATOM 847 C C . GLY A 1 112 ? 9.870 5.869 -11.535 1.00 74.19 112 GLY A C 1
ATOM 848 O O . GLY A 1 112 ? 10.950 6.397 -11.778 1.00 74.19 112 GLY A O 1
ATOM 849 N N . PHE A 1 113 ? 9.573 5.404 -10.315 1.00 79.88 113 PHE A N 1
ATOM 850 C CA . PHE A 1 113 ? 10.577 5.292 -9.246 1.00 79.88 113 PHE A CA 1
ATOM 851 C C . PHE A 1 113 ? 10.788 3.843 -8.799 1.00 79.88 113 PHE A C 1
ATOM 853 O O . PHE A 1 113 ? 9.902 2.992 -8.924 1.00 79.88 113 PHE A O 1
ATOM 860 N N . GLY A 1 114 ? 12.003 3.563 -8.325 1.00 80.88 114 GLY A N 1
ATOM 861 C CA . GLY A 1 114 ? 12.411 2.250 -7.840 1.00 80.88 114 GLY A CA 1
ATOM 862 C C . GLY A 1 114 ? 12.208 2.089 -6.338 1.00 80.88 114 GLY A C 1
ATOM 863 O O . GLY A 1 114 ? 12.087 3.063 -5.601 1.00 80.88 114 GLY A O 1
ATOM 864 N N . VAL A 1 115 ? 12.241 0.837 -5.884 1.00 86.31 115 VAL A N 1
ATOM 865 C CA . VAL A 1 115 ? 12.127 0.463 -4.462 1.00 86.31 115 VAL A CA 1
ATOM 866 C C . VAL A 1 115 ? 13.243 1.024 -3.573 1.00 86.31 115 VAL A C 1
ATOM 868 O O . VAL A 1 115 ? 13.091 1.065 -2.359 1.00 86.31 115 VAL A O 1
ATOM 871 N N . GLU A 1 116 ? 14.339 1.482 -4.180 1.00 88.38 116 GLU A N 1
ATOM 872 C CA . GLU A 1 116 ? 15.490 2.080 -3.495 1.00 88.38 116 GLU A CA 1
ATOM 873 C C . GLU A 1 116 ? 15.236 3.538 -3.057 1.00 88.38 116 GLU A C 1
ATOM 875 O O . GLU A 1 116 ? 15.960 4.075 -2.220 1.00 88.38 116 GLU A O 1
ATOM 880 N N . ASP A 1 117 ? 14.209 4.203 -3.603 1.00 91.44 117 ASP A N 1
ATOM 881 C CA . ASP A 1 117 ? 13.837 5.561 -3.195 1.00 91.44 117 ASP A CA 1
ATOM 882 C C . ASP A 1 117 ? 13.006 5.513 -1.904 1.00 91.44 117 ASP A C 1
ATOM 884 O O . ASP A 1 117 ? 11.773 5.445 -1.915 1.00 91.44 117 ASP A O 1
ATOM 888 N N . ALA A 1 118 ? 13.701 5.571 -0.767 1.00 90.56 118 ALA A N 1
ATOM 889 C CA . ALA A 1 118 ? 13.085 5.528 0.557 1.00 90.56 118 ALA A CA 1
ATOM 890 C C . ALA A 1 118 ? 12.023 6.625 0.769 1.00 90.56 118 ALA A C 1
ATOM 892 O O . ALA A 1 118 ? 11.005 6.382 1.420 1.00 90.56 118 ALA A O 1
ATOM 893 N N . ALA A 1 119 ? 12.215 7.821 0.199 1.00 91.12 119 ALA A N 1
ATOM 894 C CA . ALA A 1 119 ? 11.254 8.914 0.323 1.00 91.12 119 ALA A CA 1
ATOM 895 C C . ALA A 1 119 ? 9.989 8.648 -0.504 1.00 91.12 119 ALA A C 1
ATOM 897 O O . ALA A 1 119 ? 8.882 9.023 -0.108 1.00 91.12 119 ALA A O 1
ATOM 898 N N . ALA A 1 120 ? 10.121 7.997 -1.658 1.00 90.56 120 ALA A N 1
ATOM 899 C CA . ALA A 1 120 ? 8.979 7.566 -2.450 1.00 90.56 120 ALA A CA 1
ATOM 900 C C . ALA A 1 120 ? 8.220 6.404 -1.795 1.00 90.56 120 ALA A C 1
ATOM 902 O O . ALA A 1 120 ? 6.993 6.452 -1.726 1.00 90.56 120 ALA A O 1
ATOM 903 N N . ILE A 1 121 ? 8.926 5.427 -1.224 1.00 93.50 121 ILE A N 1
ATOM 904 C CA . ILE A 1 121 ? 8.319 4.344 -0.439 1.00 93.50 121 ILE A CA 1
ATOM 905 C C . ILE A 1 121 ? 7.526 4.899 0.750 1.00 93.50 121 ILE A C 1
ATOM 907 O O . ILE A 1 121 ? 6.381 4.501 0.966 1.00 93.50 121 ILE A O 1
ATOM 911 N N . GLU A 1 122 ? 8.071 5.875 1.476 1.00 92.69 122 GLU A N 1
ATOM 912 C CA . GLU A 1 122 ? 7.360 6.504 2.593 1.00 92.69 122 GLU A CA 1
ATOM 913 C C . GLU A 1 122 ? 6.096 7.250 2.135 1.00 92.69 122 GLU A C 1
ATOM 915 O O . GLU A 1 122 ? 5.051 7.174 2.787 1.00 92.69 122 GLU A O 1
ATOM 920 N N . ARG A 1 123 ? 6.144 7.917 0.973 1.00 91.62 123 ARG A N 1
ATOM 921 C CA . ARG A 1 123 ? 4.952 8.531 0.362 1.00 91.62 123 ARG A CA 1
ATOM 922 C C . ARG A 1 123 ? 3.891 7.492 0.009 1.00 91.62 123 ARG A C 1
ATOM 924 O O . ARG A 1 123 ? 2.717 7.738 0.256 1.00 91.62 123 ARG A O 1
ATOM 931 N N . VAL A 1 124 ? 4.287 6.328 -0.506 1.00 93.19 124 VAL A N 1
ATOM 932 C CA . VAL A 1 124 ? 3.352 5.232 -0.808 1.00 93.19 124 VAL A CA 1
ATOM 933 C C . VAL A 1 124 ? 2.686 4.718 0.465 1.00 93.19 124 VAL A C 1
ATOM 935 O O . VAL A 1 124 ? 1.467 4.563 0.479 1.00 93.19 124 VAL A O 1
ATOM 938 N N . ARG A 1 125 ? 3.440 4.505 1.554 1.00 94.31 125 ARG A N 1
ATOM 939 C CA . ARG A 1 125 ? 2.855 4.116 2.852 1.00 94.31 125 ARG A CA 1
ATOM 940 C C . ARG A 1 125 ? 1.830 5.140 3.325 1.00 94.31 125 ARG A C 1
ATOM 942 O O . ARG A 1 125 ? 0.730 4.770 3.729 1.00 94.31 125 ARG A O 1
ATOM 949 N N . LEU A 1 126 ? 2.169 6.425 3.233 1.00 93.12 126 LEU A N 1
ATOM 950 C CA . LEU A 1 126 ? 1.260 7.508 3.596 1.00 93.12 126 LEU A CA 1
ATOM 951 C C . LEU A 1 126 ? -0.005 7.513 2.731 1.00 93.12 126 LEU A C 1
ATOM 953 O O . LEU A 1 126 ? -1.098 7.655 3.271 1.00 93.12 126 LEU A O 1
ATOM 957 N N . ASP A 1 127 ? 0.122 7.304 1.422 1.00 93.12 127 ASP A N 1
ATOM 958 C CA . ASP A 1 127 ? -1.015 7.235 0.504 1.00 93.12 127 ASP A CA 1
ATOM 959 C C . ASP A 1 127 ? -1.926 6.032 0.779 1.00 93.12 127 ASP A C 1
ATOM 961 O O . ASP A 1 127 ? -3.148 6.183 0.744 1.00 93.12 127 ASP A O 1
ATOM 965 N N . ILE A 1 128 ? -1.360 4.859 1.093 1.00 92.81 128 ILE A N 1
ATOM 966 C CA . ILE A 1 128 ? -2.128 3.661 1.474 1.00 92.81 128 ILE A CA 1
ATOM 967 C C . ILE A 1 128 ? -3.001 3.964 2.689 1.00 92.81 128 ILE A C 1
ATOM 969 O O . ILE A 1 128 ? -4.206 3.720 2.658 1.00 92.81 128 ILE A O 1
ATOM 973 N N . VAL A 1 129 ? -2.397 4.511 3.745 1.00 92.81 129 VAL A N 1
ATOM 974 C CA . VAL A 1 129 ? -3.083 4.790 5.012 1.00 92.81 129 VAL A CA 1
ATOM 975 C C . VAL A 1 129 ? -4.089 5.929 4.842 1.00 92.81 129 VAL A C 1
ATOM 977 O O . VAL A 1 129 ? -5.212 5.824 5.319 1.00 92.81 129 VAL A O 1
ATOM 980 N N . LYS A 1 130 ? -3.743 6.989 4.104 1.00 91.44 130 LYS A N 1
ATOM 981 C CA . LYS A 1 130 ? -4.644 8.121 3.842 1.00 91.44 130 LYS A CA 1
ATOM 982 C C . LYS A 1 130 ? -5.905 7.704 3.085 1.00 91.44 130 LYS A C 1
ATOM 984 O O . LYS A 1 130 ? -6.980 8.236 3.341 1.00 91.44 130 LYS A O 1
ATOM 989 N N . ARG A 1 131 ? -5.785 6.768 2.140 1.00 89.88 131 ARG A N 1
ATOM 990 C CA . ARG A 1 131 ? -6.936 6.236 1.393 1.00 89.88 131 ARG A CA 1
ATOM 991 C C . ARG A 1 131 ? -7.708 5.160 2.168 1.00 89.88 131 ARG A C 1
ATOM 993 O O . ARG A 1 131 ? -8.806 4.819 1.752 1.00 89.88 131 ARG A O 1
ATOM 1000 N N . ASN A 1 132 ? -7.151 4.671 3.278 1.00 87.56 132 ASN A N 1
ATOM 1001 C CA . ASN A 1 132 ? -7.729 3.671 4.177 1.00 87.56 132 ASN A CA 1
ATOM 1002 C C . ASN A 1 132 ? -7.725 4.166 5.632 1.00 87.56 132 ASN A C 1
ATOM 1004 O O . ASN A 1 132 ? -7.185 3.498 6.518 1.00 87.56 132 ASN A O 1
ATOM 1008 N N . ALA A 1 133 ? -8.295 5.347 5.886 1.00 86.88 133 ALA A N 1
ATOM 1009 C CA . ALA A 1 133 ? -8.232 5.982 7.205 1.00 86.88 133 ALA A CA 1
ATOM 1010 C C . ALA A 1 133 ? -8.784 5.079 8.328 1.00 86.88 133 ALA A C 1
ATOM 1012 O O . ALA A 1 133 ? -8.175 4.981 9.389 1.00 86.88 133 ALA A O 1
ATOM 1013 N N . GLU A 1 134 ? -9.867 4.343 8.064 1.00 85.44 134 GLU A N 1
ATOM 1014 C CA . GLU A 1 134 ? -10.478 3.397 9.012 1.00 85.44 134 GLU A CA 1
ATOM 1015 C C . GLU A 1 134 ? -9.536 2.241 9.386 1.00 85.44 134 GLU A C 1
ATOM 1017 O O . GLU A 1 134 ? -9.486 1.810 10.536 1.00 85.44 134 GLU A O 1
ATOM 1022 N N . ARG A 1 135 ? -8.714 1.777 8.435 1.00 89.25 135 ARG A N 1
ATOM 1023 C CA . ARG A 1 135 ? -7.750 0.683 8.639 1.00 89.25 135 ARG A CA 1
ATOM 1024 C C . ARG A 1 135 ? -6.372 1.187 9.079 1.00 89.25 135 ARG A C 1
ATOM 1026 O O . ARG A 1 135 ? -5.484 0.375 9.345 1.00 89.25 135 ARG A O 1
ATOM 1033 N N . ALA A 1 136 ? -6.160 2.501 9.185 1.00 90.31 136 ALA A N 1
ATOM 1034 C CA . ALA A 1 136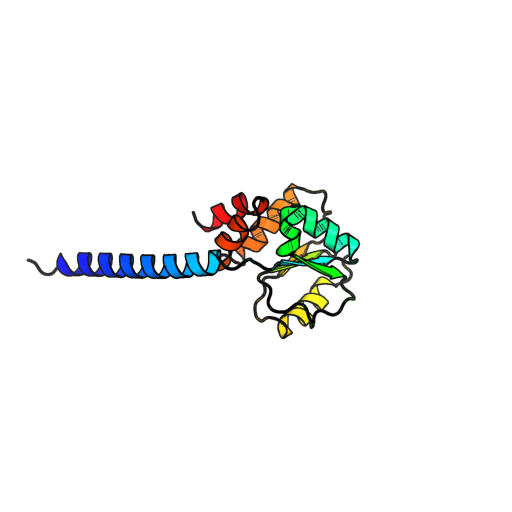 ? -4.876 3.091 9.567 1.00 90.31 136 ALA A CA 1
ATOM 1035 C C . ALA A 1 136 ? -4.300 2.509 10.877 1.00 90.31 136 ALA A C 1
ATOM 1037 O O . ALA A 1 136 ? -3.113 2.153 10.890 1.00 90.31 136 ALA A O 1
ATOM 1038 N N . PRO A 1 137 ? -5.095 2.317 11.954 1.00 91.25 137 PRO A N 1
ATOM 1039 C CA . PRO A 1 137 ? -4.601 1.693 13.181 1.00 91.25 137 PRO A CA 1
ATOM 1040 C C . PRO A 1 137 ? -4.185 0.229 12.985 1.00 91.25 137 PRO A C 1
ATOM 1042 O O . PRO A 1 137 ? -3.174 -0.194 13.549 1.00 91.25 137 PRO A O 1
ATOM 1045 N N . ALA A 1 138 ? -4.907 -0.530 12.150 1.00 91.94 138 ALA A N 1
ATOM 1046 C CA . ALA A 1 138 ? -4.569 -1.916 11.822 1.00 91.94 138 ALA A CA 1
ATOM 1047 C C . ALA A 1 138 ? -3.205 -2.002 11.116 1.00 91.94 138 ALA A C 1
ATOM 1049 O O . ALA A 1 138 ? -2.358 -2.809 11.504 1.00 91.94 138 ALA A O 1
ATOM 1050 N N . PHE A 1 139 ? -2.951 -1.116 10.143 1.00 92.38 139 PHE A N 1
ATOM 1051 C CA . PHE A 1 139 ? -1.650 -1.005 9.472 1.00 92.38 139 PHE A CA 1
ATOM 1052 C C . PHE A 1 139 ? -0.526 -0.648 10.447 1.00 92.38 139 PHE A C 1
ATOM 1054 O O . PHE A 1 139 ? 0.490 -1.337 10.470 1.00 92.38 139 PHE A O 1
ATOM 1061 N N . GLY A 1 140 ? -0.700 0.372 11.293 1.00 92.06 140 GLY A N 1
ATOM 1062 C CA . GLY A 1 140 ? 0.332 0.773 12.259 1.00 92.06 140 GLY A CA 1
ATOM 1063 C C . GLY A 1 140 ? 0.625 -0.282 13.337 1.00 92.06 140 GLY A C 1
ATOM 1064 O O . GLY A 1 140 ? 1.762 -0.395 13.805 1.00 92.06 140 GLY A O 1
ATOM 1065 N N . ARG A 1 141 ? -0.384 -1.070 13.730 1.00 91.44 141 ARG A N 1
ATOM 1066 C CA . ARG A 1 141 ? -0.226 -2.184 14.675 1.00 91.44 141 ARG A CA 1
ATOM 1067 C C . ARG A 1 141 ? 0.504 -3.364 14.039 1.00 91.44 141 ARG A C 1
ATOM 1069 O O . ARG A 1 141 ? 1.431 -3.885 14.654 1.00 91.44 141 ARG A O 1
ATOM 1076 N N . ALA A 1 142 ? 0.073 -3.791 12.853 1.00 91.81 142 ALA A N 1
ATOM 1077 C CA . ALA A 1 142 ? 0.604 -4.979 12.189 1.00 91.81 142 ALA A CA 1
ATOM 1078 C C . ALA A 1 142 ? 1.977 -4.744 11.543 1.00 91.81 142 ALA A C 1
ATOM 1080 O O . ALA A 1 142 ? 2.780 -5.668 11.481 1.00 91.81 142 ALA A O 1
ATOM 1081 N N . LEU A 1 143 ? 2.252 -3.521 11.080 1.00 92.88 143 LEU A N 1
ATOM 1082 C CA . LEU A 1 143 ? 3.476 -3.160 10.367 1.00 92.88 143 LEU A CA 1
ATOM 1083 C C . LEU A 1 143 ? 4.157 -1.967 11.052 1.00 92.88 143 LEU A C 1
ATOM 1085 O O . LEU A 1 143 ? 3.714 -0.826 10.882 1.00 92.88 143 LEU A O 1
ATOM 1089 N N . PRO A 1 144 ? 5.259 -2.176 11.800 1.00 91.88 144 PRO A N 1
ATOM 1090 C CA . PRO A 1 144 ? 5.949 -1.094 12.504 1.00 91.88 144 PRO A CA 1
ATOM 1091 C C . PRO A 1 144 ? 6.353 0.076 11.597 1.00 91.88 144 PRO A C 1
ATOM 1093 O O . PRO A 1 144 ? 6.231 1.233 12.000 1.00 91.88 144 PRO A O 1
ATOM 1096 N N . VAL A 1 145 ? 6.748 -0.210 10.351 1.00 94.12 145 VAL A N 1
ATOM 1097 C CA . VAL A 1 145 ? 7.130 0.803 9.350 1.00 94.12 145 VAL A CA 1
ATOM 1098 C C . VAL A 1 145 ? 5.968 1.706 8.913 1.00 94.12 145 VAL A C 1
ATOM 11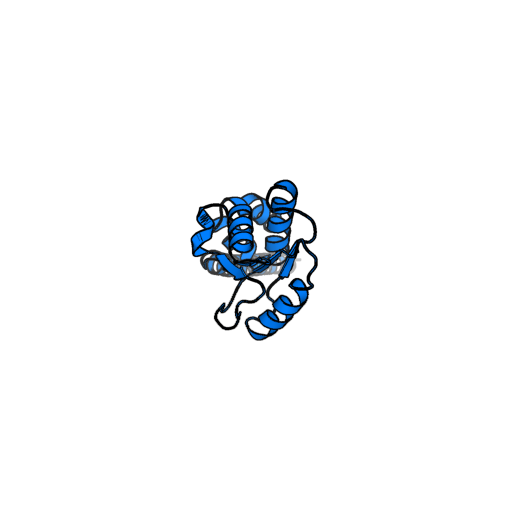00 O O . VAL A 1 145 ? 6.203 2.798 8.408 1.00 94.12 145 VAL A O 1
ATOM 1103 N N . PHE A 1 146 ? 4.714 1.302 9.142 1.00 94.50 146 PHE A N 1
ATOM 1104 C CA . PHE A 1 146 ? 3.526 2.115 8.863 1.00 94.50 146 PHE A CA 1
ATOM 1105 C C . PHE A 1 146 ? 3.128 3.029 10.029 1.00 94.50 146 PHE A C 1
ATOM 1107 O O . PHE A 1 146 ? 2.284 3.904 9.839 1.00 94.50 146 PHE A O 1
ATOM 1114 N N . ARG A 1 147 ? 3.720 2.887 11.225 1.00 92.75 147 ARG A N 1
ATOM 1115 C CA . ARG A 1 147 ? 3.357 3.701 12.404 1.00 92.75 147 ARG A CA 1
ATOM 1116 C C . ARG A 1 147 ? 3.425 5.213 12.155 1.00 92.75 147 ARG A C 1
ATOM 1118 O O . ARG A 1 147 ? 2.467 5.886 12.538 1.00 92.75 147 ARG A O 1
ATOM 1125 N N . PRO A 1 148 ? 4.469 5.773 11.506 1.00 92.19 148 PRO A N 1
ATOM 1126 C CA . PRO A 1 148 ? 4.519 7.210 11.235 1.00 92.19 148 PRO A CA 1
ATOM 1127 C C . PRO A 1 148 ? 3.383 7.679 10.318 1.00 92.19 148 PRO A C 1
ATOM 1129 O O . PRO A 1 148 ? 2.818 8.751 10.531 1.00 92.19 148 PRO A O 1
ATOM 1132 N N . ALA A 1 149 ? 3.023 6.874 9.314 1.00 91.06 149 ALA A N 1
ATOM 1133 C CA . ALA A 1 149 ? 1.913 7.155 8.408 1.00 91.06 149 ALA A CA 1
ATOM 1134 C C . ALA A 1 149 ? 0.551 7.035 9.115 1.00 91.06 149 ALA A C 1
ATOM 1136 O O . ALA A 1 149 ? -0.288 7.922 8.972 1.00 91.06 149 ALA A O 1
ATOM 1137 N N . ALA A 1 150 ? 0.358 5.984 9.915 1.00 89.94 150 ALA A N 1
ATOM 1138 C CA . ALA A 1 150 ? -0.859 5.740 10.687 1.00 89.94 150 ALA A CA 1
ATOM 1139 C C . ALA A 1 150 ? -1.121 6.839 11.725 1.00 89.94 150 ALA A C 1
ATOM 1141 O O . ALA A 1 150 ? -2.237 7.343 11.816 1.00 89.94 150 ALA A O 1
ATOM 1142 N N . ALA A 1 151 ? -0.089 7.274 12.455 1.00 87.81 151 ALA A N 1
ATOM 1143 C CA . ALA A 1 151 ? -0.212 8.334 13.455 1.00 87.81 151 ALA A CA 1
ATOM 1144 C C . ALA A 1 151 ? -0.745 9.646 12.855 1.00 87.81 151 ALA A C 1
ATOM 1146 O O . ALA A 1 151 ? -1.573 10.310 13.469 1.00 87.81 151 ALA A O 1
ATOM 1147 N N . LYS A 1 152 ? -0.341 9.984 11.623 1.00 86.50 152 LYS A N 1
ATOM 1148 C CA . LYS A 1 152 ? -0.814 11.181 10.904 1.00 86.50 152 LYS A CA 1
ATOM 1149 C C . LYS A 1 152 ? -2.295 11.141 10.510 1.00 86.50 152 LYS A C 1
ATOM 1151 O O . LYS A 1 152 ? -2.794 12.160 10.057 1.00 86.50 152 LYS A O 1
ATOM 1156 N N . GLN A 1 153 ? -2.964 9.988 10.588 1.00 82.31 153 GLN A N 1
ATOM 1157 C CA . GLN A 1 153 ? -4.404 9.879 10.310 1.00 82.31 153 GLN A CA 1
ATOM 1158 C C . GLN A 1 153 ? -5.266 9.921 11.576 1.00 82.31 153 GLN A C 1
ATOM 1160 O O . GLN A 1 153 ? -6.467 10.138 11.479 1.00 82.31 153 GLN A O 1
ATOM 1165 N N . VAL A 1 154 ? -4.669 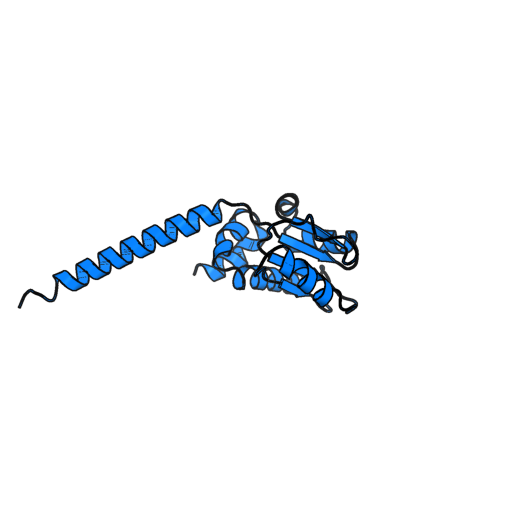9.681 12.747 1.00 68.31 154 VAL A N 1
ATOM 1166 C CA . VAL A 1 154 ? -5.383 9.655 14.035 1.00 68.31 154 VAL A CA 1
ATOM 1167 C C . VAL A 1 154 ? -5.373 11.030 14.716 1.00 68.31 154 VAL A C 1
ATOM 1169 O O . VAL A 1 154 ? -6.280 11.323 15.493 1.00 68.31 154 VAL A O 1
ATOM 1172 N N . ILE A 1 155 ? -4.343 11.843 14.450 1.00 57.88 155 ILE A N 1
ATOM 1173 C CA . ILE A 1 155 ? -4.139 13.183 15.031 1.00 57.88 155 ILE A CA 1
ATOM 1174 C C . ILE A 1 155 ? -4.858 14.252 14.208 1.00 57.88 155 ILE A C 1
ATOM 1176 O O . ILE A 1 155 ? -4.705 14.229 12.967 1.00 57.88 155 ILE A O 1
#

Radius of gyration: 19.37 Å; chains: 1; bounding box: 50×47×54 Å

pLDDT: mean 81.97, std 12.9, range [44.09, 94.69]

Sequence (155 aa):
MVQRLGAVNAMRTMMAVLREVSLEDIREEAQITPRLLIVGSTQEQARRLGLALTGDEGAHTTVLRAVDESFDAVGKVDAAVIWDPERTGAGTRVAEALRFASPQVPLVRIEGFGVEDAAAIERVRLDIVKRNAERAPAFGRALPVFRPAAAKQVI